Protein AF-A0A9E5TAG3-F1 (afdb_monomer_lite)

Structure (mmCIF, N/CA/C/O backbone):
data_AF-A0A9E5TAG3-F1
#
_entry.id   AF-A0A9E5TAG3-F1
#
loop_
_atom_site.group_PDB
_atom_site.id
_atom_site.type_symbol
_atom_site.label_atom_id
_atom_site.label_alt_id
_atom_site.label_comp_id
_atom_site.label_asym_id
_atom_site.label_entity_id
_atom_site.label_seq_id
_atom_site.pdbx_PDB_ins_code
_atom_site.Cartn_x
_atom_site.Cartn_y
_atom_site.Cartn_z
_atom_site.occupancy
_atom_site.B_iso_or_equiv
_atom_site.auth_seq_id
_atom_site.auth_comp_id
_atom_site.auth_asym_id
_atom_site.auth_atom_id
_atom_site.pdbx_PDB_model_num
ATOM 1 N N . GLY A 1 1 ? 7.901 -12.254 -6.981 1.00 63.16 1 GLY A N 1
ATOM 2 C CA . GLY A 1 1 ? 9.324 -12.495 -6.679 1.00 63.16 1 GLY A CA 1
ATOM 3 C C . GLY A 1 1 ? 9.580 -12.118 -5.237 1.00 63.16 1 GLY A C 1
ATOM 4 O O . GLY A 1 1 ? 8.880 -11.250 -4.744 1.00 63.16 1 GLY A O 1
ATOM 5 N N . ASN A 1 2 ? 10.539 -12.765 -4.574 1.00 76.56 2 ASN A N 1
ATOM 6 C CA . ASN A 1 2 ? 10.876 -12.495 -3.164 1.00 76.56 2 ASN A CA 1
ATOM 7 C C . ASN A 1 2 ? 12.204 -11.733 -3.017 1.00 76.56 2 ASN A C 1
AT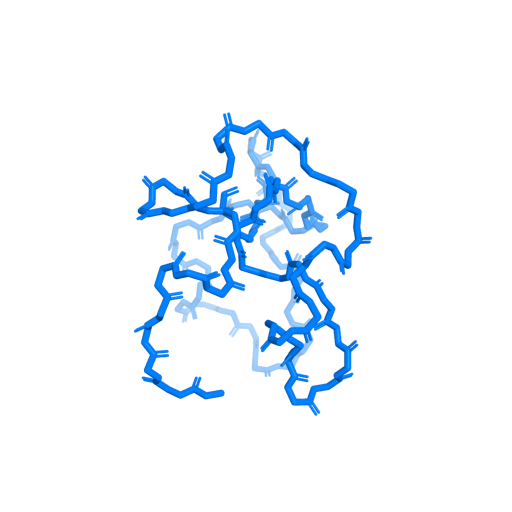OM 9 O O . ASN A 1 2 ? 12.766 -11.680 -1.931 1.00 76.56 2 ASN A O 1
ATOM 13 N N . GLN A 1 3 ? 12.734 -11.215 -4.126 1.00 84.69 3 GLN A N 1
ATOM 14 C CA . GLN A 1 3 ? 14.010 -10.512 -4.186 1.00 84.69 3 GLN A CA 1
ATOM 15 C C 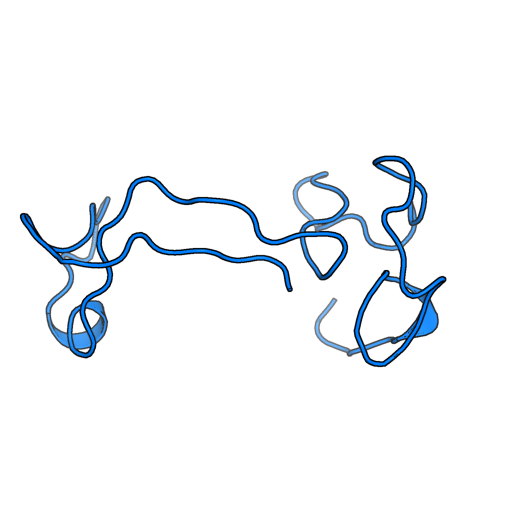. GLN A 1 3 ? 13.745 -9.073 -4.612 1.00 84.69 3 GLN A C 1
ATOM 17 O O . GLN A 1 3 ? 13.009 -8.850 -5.575 1.00 84.69 3 GLN A O 1
ATOM 22 N N . TRP A 1 4 ? 14.310 -8.129 -3.862 1.00 85.88 4 TRP A N 1
ATOM 23 C CA . TRP A 1 4 ? 14.254 -6.710 -4.188 1.00 85.88 4 TRP A CA 1
ATOM 24 C C . TRP A 1 4 ? 15.167 -6.411 -5.375 1.00 85.88 4 TRP A C 1
ATOM 26 O O . TRP A 1 4 ? 16.314 -6.856 -5.401 1.00 85.88 4 TRP A O 1
ATOM 36 N N . ASP A 1 5 ? 14.652 -5.640 -6.326 1.00 88.38 5 ASP A N 1
ATOM 37 C CA . ASP A 1 5 ? 15.384 -5.175 -7.49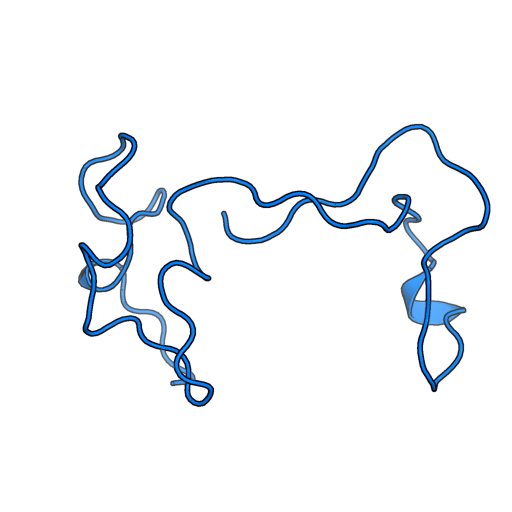6 1.00 88.38 5 ASP A CA 1
ATOM 38 C C . ASP A 1 5 ? 14.995 -3.709 -7.770 1.00 88.38 5 ASP A C 1
ATOM 40 O O . ASP A 1 5 ? 13.859 -3.449 -8.187 1.00 88.38 5 ASP A O 1
ATOM 44 N N . PRO A 1 6 ? 15.892 -2.742 -7.497 1.00 87.25 6 PRO A N 1
ATOM 45 C CA . PRO A 1 6 ? 15.585 -1.321 -7.628 1.00 87.25 6 PRO A CA 1
ATOM 46 C C . PRO A 1 6 ? 15.408 -0.869 -9.083 1.00 87.25 6 PRO A C 1
ATOM 48 O O . PRO A 1 6 ? 14.821 0.184 -9.310 1.00 87.25 6 PRO A O 1
ATOM 51 N N . GLU A 1 7 ? 15.877 -1.635 -10.073 1.00 88.00 7 GLU A N 1
ATOM 52 C CA . GLU A 1 7 ? 15.734 -1.275 -11.492 1.00 88.00 7 GLU A CA 1
ATOM 53 C C . GLU A 1 7 ? 14.349 -1.626 -12.040 1.00 88.00 7 GLU A C 1
ATOM 55 O O . GLU A 1 7 ? 13.926 -1.120 -13.081 1.00 88.00 7 GLU A O 1
ATOM 60 N N . ARG A 1 8 ? 13.608 -2.474 -11.321 1.00 88.44 8 ARG A N 1
ATOM 61 C CA . ARG A 1 8 ? 12.299 -2.955 -11.756 1.00 88.44 8 ARG A CA 1
ATOM 62 C C . ARG A 1 8 ? 11.149 -2.076 -11.309 1.00 88.44 8 ARG A C 1
ATOM 64 O O . ARG A 1 8 ? 10.036 -2.381 -11.692 1.00 88.44 8 ARG A O 1
ATOM 71 N N . CYS A 1 9 ? 11.345 -1.028 -10.517 1.00 88.38 9 CYS A N 1
ATOM 72 C CA . CYS A 1 9 ? 10.245 -0.162 -10.090 1.00 88.38 9 CYS A CA 1
ATOM 73 C C . CYS A 1 9 ? 10.694 1.277 -9.848 1.00 88.38 9 CYS A C 1
ATOM 75 O O . CYS A 1 9 ? 11.869 1.550 -9.618 1.00 88.38 9 CYS A O 1
ATOM 77 N N . ASN A 1 10 ? 9.738 2.205 -9.866 1.00 89.62 10 ASN A N 1
ATOM 78 C CA . ASN A 1 10 ? 9.988 3.606 -9.549 1.00 89.62 10 ASN A CA 1
ATOM 79 C C . ASN A 1 10 ? 9.938 3.828 -8.033 1.00 89.62 10 ASN A C 1
ATOM 81 O O . ASN A 1 10 ? 8.874 4.062 -7.479 1.00 89.62 10 ASN A O 1
ATOM 85 N N . SER A 1 11 ? 11.064 3.743 -7.340 1.00 88.44 11 SER A N 1
ATOM 86 C CA . SER A 1 11 ? 11.138 3.883 -5.883 1.00 88.44 11 SER A CA 1
ATOM 87 C C . SER A 1 11 ? 12.191 4.910 -5.469 1.00 88.44 11 SER A C 1
ATOM 89 O O . SER A 1 11 ? 12.898 5.490 -6.291 1.00 88.44 11 SER A O 1
ATOM 91 N N . ILE A 1 12 ? 12.362 5.127 -4.164 1.00 85.38 12 ILE A N 1
ATOM 92 C CA . ILE A 1 12 ? 13.487 5.940 -3.682 1.00 85.38 12 ILE A CA 1
ATOM 93 C C . ILE A 1 12 ? 14.853 5.334 -4.051 1.00 85.38 12 ILE A C 1
ATOM 95 O O . ILE A 1 12 ? 15.835 6.062 -4.158 1.00 85.38 12 ILE A O 1
ATOM 99 N N . ALA A 1 13 ? 14.923 4.017 -4.262 1.00 86.62 13 ALA A N 1
ATOM 100 C CA . ALA A 1 13 ? 16.164 3.316 -4.571 1.00 86.62 13 ALA A CA 1
ATOM 101 C C . ALA A 1 13 ? 16.439 3.171 -6.081 1.00 86.62 13 ALA A C 1
ATOM 103 O O . ALA A 1 13 ? 17.528 2.725 -6.435 1.00 86.62 13 ALA A O 1
ATOM 104 N N . GLY A 1 14 ? 15.498 3.533 -6.965 1.00 83.19 14 GLY A N 1
ATOM 105 C CA . GLY A 1 14 ? 15.681 3.412 -8.415 1.00 83.19 14 GLY A CA 1
ATOM 106 C C . GLY A 1 14 ? 14.525 3.975 -9.247 1.00 83.19 14 GLY A C 1
ATOM 107 O O . GLY A 1 14 ? 13.444 4.241 -8.732 1.00 83.19 14 GLY A O 1
ATOM 108 N N . GLY A 1 15 ? 14.752 4.169 -10.547 1.00 82.00 15 GLY A N 1
ATOM 109 C CA . GLY A 1 15 ? 13.782 4.784 -11.458 1.00 82.00 15 GLY A CA 1
ATOM 110 C C . GLY A 1 15 ? 13.940 6.308 -11.599 1.00 82.00 15 GLY A C 1
ATOM 111 O O . GLY A 1 15 ? 14.950 6.874 -11.186 1.00 82.00 15 GLY A O 1
ATOM 112 N N . PRO A 1 16 ? 12.980 6.993 -12.243 1.00 84.50 16 PRO A N 1
ATOM 113 C CA . PRO A 1 16 ? 13.144 8.389 -12.652 1.00 84.50 16 PRO A CA 1
ATOM 114 C C . PRO A 1 16 ? 12.922 9.432 -11.539 1.00 84.50 16 PRO A C 1
ATOM 116 O O . PRO A 1 16 ? 13.106 10.622 -11.788 1.00 84.50 16 PRO A O 1
ATOM 119 N N . HIS A 1 17 ? 12.512 9.021 -10.331 1.00 83.12 17 HIS A N 1
ATOM 120 C CA . HIS A 1 17 ? 12.218 9.909 -9.189 1.00 83.12 17 HIS A CA 1
ATOM 121 C C . HIS A 1 17 ? 11.169 11.001 -9.478 1.00 83.12 17 HIS A C 1
ATOM 123 O O . HIS A 1 17 ? 11.124 12.051 -8.837 1.00 83.12 17 HIS A O 1
ATOM 129 N N . HIS A 1 18 ? 10.294 10.733 -10.442 1.00 86.56 18 HIS A N 1
ATOM 130 C CA . HIS A 1 18 ? 9.098 11.502 -10.758 1.00 86.56 18 HIS A CA 1
ATOM 131 C C . HIS A 1 18 ? 7.993 10.532 -11.198 1.00 86.56 18 HIS A C 1
ATOM 133 O O . HIS A 1 18 ? 8.300 9.375 -11.507 1.00 86.56 18 HIS A O 1
ATOM 139 N N . PRO A 1 19 ? 6.715 10.953 -11.264 1.00 89.88 19 PRO A N 1
ATOM 140 C CA . PRO A 1 19 ? 5.657 10.100 -11.791 1.00 89.88 19 PRO A CA 1
ATOM 141 C C . PRO A 1 19 ? 6.015 9.603 -13.196 1.00 89.88 19 PRO A C 1
ATOM 143 O O . PRO A 1 19 ? 6.359 10.397 -14.076 1.00 89.88 19 PRO A O 1
ATOM 146 N N . ALA A 1 20 ? 5.968 8.289 -13.385 1.00 90.56 20 ALA A N 1
ATOM 147 C CA . ALA A 1 20 ? 6.103 7.642 -14.682 1.00 90.56 20 ALA A CA 1
ATOM 148 C C . ALA A 1 20 ? 4.713 7.225 -15.177 1.00 90.56 20 ALA A C 1
ATOM 150 O O . ALA A 1 20 ? 3.762 7.160 -14.397 1.00 90.56 20 ALA A O 1
ATOM 151 N N . GLY A 1 21 ? 4.579 6.957 -16.476 1.00 92.44 21 GLY A N 1
ATOM 152 C CA . GLY A 1 21 ? 3.343 6.370 -16.992 1.00 92.44 21 GLY A CA 1
ATOM 153 C C . GLY A 1 21 ? 3.071 5.014 -16.335 1.00 92.44 21 GLY A C 1
ATOM 154 O O . GLY A 1 21 ? 4.007 4.255 -16.085 1.00 92.44 21 GLY A O 1
ATOM 155 N N . VAL A 1 22 ? 1.797 4.709 -16.081 1.00 90.56 22 VAL A N 1
ATOM 156 C CA . VAL A 1 22 ? 1.370 3.382 -15.608 1.00 90.56 22 VAL A CA 1
ATOM 157 C C . VA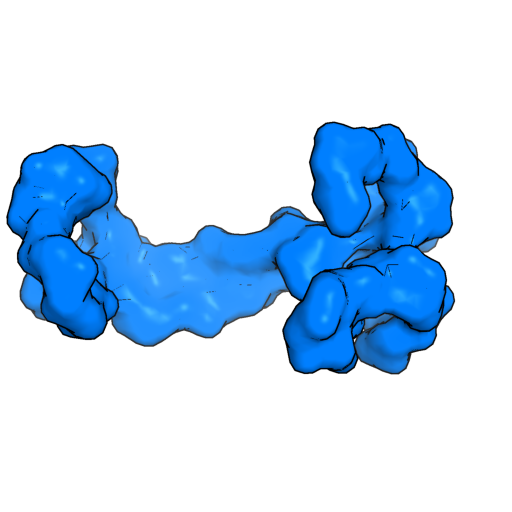L A 1 22 ? 1.882 2.317 -16.581 1.00 90.56 22 VAL A C 1
ATOM 159 O O . VAL A 1 22 ? 1.729 2.457 -17.797 1.00 90.56 22 VAL A O 1
ATOM 162 N N . GLY A 1 23 ? 2.517 1.275 -16.053 1.00 90.50 23 GLY A N 1
ATOM 163 C CA . GLY A 1 23 ? 3.118 0.194 -16.826 1.00 90.50 23 GLY A CA 1
ATOM 164 C C . GLY A 1 23 ? 4.474 0.519 -17.453 1.00 90.50 23 GLY A C 1
ATOM 165 O O . GLY A 1 23 ? 4.951 -0.264 -18.273 1.00 90.50 23 GLY A O 1
ATOM 166 N N . ALA A 1 24 ? 5.130 1.621 -17.067 1.00 91.88 24 ALA A N 1
ATOM 167 C CA . ALA A 1 24 ? 6.503 1.920 -17.493 1.00 91.88 24 ALA A CA 1
ATOM 168 C C . ALA A 1 24 ? 7.518 0.845 -17.055 1.00 91.88 24 ALA A C 1
ATOM 170 O O . ALA A 1 24 ? 8.589 0.736 -17.647 1.00 91.88 24 ALA A O 1
ATOM 171 N N . PHE A 1 25 ? 7.159 0.035 -16.054 1.00 90.19 25 PHE A N 1
ATOM 172 C CA . PHE A 1 25 ? 7.959 -1.067 -15.526 1.00 90.19 25 PHE A CA 1
ATOM 173 C C . PHE A 1 25 ? 7.225 -2.407 -15.716 1.00 90.19 25 PHE A C 1
ATOM 175 O O . PHE A 1 25 ? 6.729 -2.987 -14.746 1.00 90.19 25 PHE A O 1
ATOM 182 N N . PRO A 1 26 ? 7.124 -2.927 -16.954 1.00 91.06 26 PRO A N 1
ATOM 183 C CA . PRO A 1 26 ? 6.349 -4.137 -17.250 1.00 91.06 26 PRO A CA 1
ATOM 184 C C . PRO A 1 26 ? 6.918 -5.384 -16.563 1.00 91.06 26 PRO A C 1
ATOM 186 O O . PRO A 1 26 ? 6.174 -6.281 -16.165 1.00 91.06 26 PRO A O 1
ATOM 189 N N . ASP A 1 27 ? 8.232 -5.409 -16.341 1.00 89.12 27 ASP A N 1
ATOM 190 C CA . ASP A 1 27 ? 8.892 -6.480 -15.606 1.00 89.12 27 ASP A CA 1
ATOM 191 C C . ASP A 1 27 ? 8.569 -6.439 -14.106 1.00 89.12 27 ASP A C 1
ATOM 193 O O . ASP A 1 27 ? 8.877 -7.395 -13.406 1.00 89.12 27 ASP A O 1
ATOM 197 N N . CYS A 1 28 ? 7.927 -5.394 -13.575 1.00 85.69 28 CYS A N 1
ATOM 198 C CA . CYS A 1 28 ? 7.464 -5.354 -12.183 1.00 85.69 28 CYS A CA 1
ATOM 199 C C . CYS A 1 28 ? 6.071 -5.942 -11.962 1.00 85.69 28 CYS A C 1
ATOM 201 O O . CYS A 1 28 ? 5.472 -5.743 -10.904 1.00 85.69 28 CYS A O 1
ATOM 203 N N . VAL A 1 29 ? 5.513 -6.638 -12.948 1.00 91.56 29 VAL A N 1
ATOM 204 C CA . VAL A 1 29 ? 4.179 -7.211 -12.802 1.00 91.56 29 VAL A CA 1
ATOM 205 C C . VAL A 1 29 ? 4.129 -8.210 -11.638 1.00 91.56 29 VAL A C 1
ATOM 207 O O . VAL A 1 29 ? 4.964 -9.111 -11.494 1.00 91.56 29 VAL A O 1
ATOM 210 N N . SER A 1 30 ? 3.134 -8.044 -10.771 1.00 90.62 30 SER A N 1
ATOM 211 C CA . SER A 1 30 ? 2.855 -9.002 -9.705 1.00 90.62 30 SER A CA 1
ATOM 212 C C . SER A 1 30 ? 2.401 -10.352 -10.292 1.00 90.62 30 SER A C 1
ATOM 214 O O . SER A 1 30 ? 1.895 -10.404 -11.415 1.00 90.62 30 SER A O 1
ATOM 216 N N . PRO A 1 31 ? 2.466 -11.461 -9.529 1.00 91.44 31 PRO A N 1
ATOM 217 C CA . PRO A 1 31 ? 1.905 -12.748 -9.960 1.00 91.44 31 PRO A CA 1
ATOM 218 C C . PRO A 1 31 ? 0.405 -12.715 -10.306 1.00 91.44 31 PRO A C 1
ATOM 220 O O . PRO A 1 31 ? -0.103 -13.665 -10.893 1.00 91.44 31 PRO A O 1
ATOM 223 N N . TYR A 1 32 ? -0.296 -11.638 -9.938 1.00 92.88 32 TYR A N 1
ATOM 224 C CA . TYR A 1 32 ? -1.719 -11.424 -10.196 1.00 92.88 32 TYR A CA 1
ATOM 225 C C . TYR A 1 32 ? -1.989 -10.494 -11.390 1.00 92.88 32 TYR A C 1
ATOM 227 O O . TYR A 1 32 ? -3.139 -10.149 -11.640 1.00 92.88 32 TYR A O 1
ATOM 235 N N . GLY A 1 33 ? -0.955 -10.068 -12.125 1.00 92.81 33 GLY A N 1
ATOM 236 C CA . GLY A 1 33 ? -1.104 -9.204 -13.301 1.00 92.81 33 GLY A CA 1
ATOM 237 C C . GLY A 1 33 ? -1.208 -7.705 -12.996 1.00 92.81 33 GLY A C 1
ATOM 238 O O . 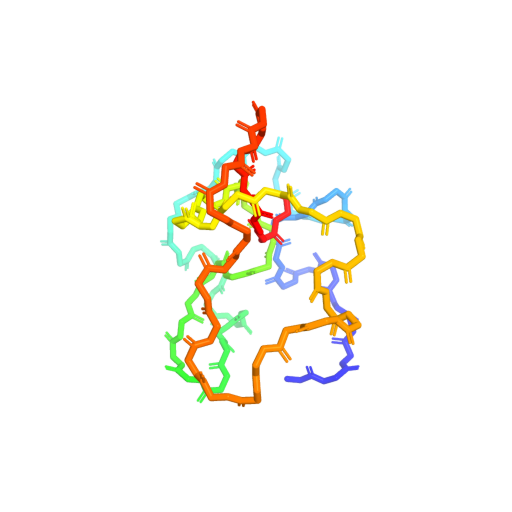GLY A 1 33 ? -1.290 -6.910 -13.926 1.00 92.81 33 GLY A O 1
ATOM 239 N N . ALA A 1 34 ? -1.182 -7.301 -11.723 1.00 92.25 34 ALA A N 1
ATOM 240 C CA . ALA A 1 34 ? -1.147 -5.889 -11.343 1.00 92.25 34 ALA A CA 1
ATOM 241 C C . ALA A 1 34 ? 0.259 -5.298 -11.541 1.00 92.25 34 ALA A C 1
ATOM 243 O O . ALA A 1 34 ? 1.247 -5.928 -11.148 1.00 92.25 34 ALA A O 1
ATOM 244 N N . LEU A 1 35 ? 0.319 -4.103 -12.130 1.00 92.69 35 LEU A N 1
ATOM 245 C CA . LEU A 1 35 ? 1.521 -3.292 -12.343 1.00 92.69 35 LEU A CA 1
ATOM 246 C C . LEU A 1 35 ? 1.589 -2.170 -11.306 1.00 92.69 35 LEU A C 1
ATOM 248 O O . LEU A 1 35 ? 0.586 -1.868 -10.671 1.00 92.69 35 LEU A O 1
ATOM 252 N N . ASP A 1 36 ? 2.775 -1.586 -11.140 1.00 91.19 36 ASP A N 1
ATOM 253 C CA . ASP A 1 36 ? 3.022 -0.390 -10.318 1.00 91.19 36 ASP A CA 1
ATOM 254 C C . ASP A 1 36 ? 2.637 -0.509 -8.827 1.00 91.19 36 ASP A C 1
ATOM 256 O O . ASP A 1 36 ? 2.655 0.469 -8.098 1.00 91.19 36 ASP A O 1
ATOM 260 N N . MET A 1 37 ? 2.403 -1.732 -8.333 1.00 91.31 37 MET A N 1
ATOM 261 C CA . MET A 1 37 ? 2.077 -2.012 -6.924 1.00 91.31 37 MET A CA 1
ATOM 262 C C . MET A 1 37 ? 3.233 -1.739 -5.941 1.00 91.31 37 MET A C 1
ATOM 264 O O . MET A 1 37 ? 3.037 -1.812 -4.727 1.00 91.31 37 MET A O 1
ATOM 268 N N . ALA A 1 38 ? 4.450 -1.518 -6.442 1.00 89.81 38 ALA A N 1
ATOM 269 C CA . ALA A 1 38 ? 5.638 -1.203 -5.656 1.00 89.81 38 ALA A CA 1
ATOM 270 C C . ALA A 1 38 ? 6.279 0.067 -6.226 1.00 89.81 38 ALA A C 1
ATOM 272 O O . ALA A 1 38 ? 6.770 0.060 -7.355 1.00 89.81 38 ALA A O 1
ATOM 273 N N . GLY A 1 39 ? 6.284 1.143 -5.439 1.00 89.06 39 GLY A N 1
ATOM 274 C CA . GLY A 1 39 ? 6.727 2.459 -5.889 1.00 89.06 39 GLY A CA 1
ATOM 275 C C . GLY A 1 39 ? 5.703 3.192 -6.765 1.00 89.06 39 GLY A C 1
ATOM 276 O O . GLY A 1 39 ? 4.513 2.912 -6.738 1.00 89.06 39 GLY A O 1
ATOM 277 N N . GLY A 1 40 ? 6.171 4.174 -7.532 1.00 88.25 40 GLY A N 1
ATOM 278 C CA . GLY A 1 40 ? 5.350 5.058 -8.343 1.00 88.25 40 GLY A CA 1
ATOM 279 C C . GLY A 1 40 ? 4.718 6.143 -7.483 1.00 88.25 40 GLY A C 1
ATOM 280 O O . GLY A 1 40 ? 5.260 7.244 -7.386 1.00 88.25 40 GLY A O 1
ATOM 281 N N . LEU A 1 41 ? 3.562 5.835 -6.903 1.00 91.19 41 LEU A N 1
ATOM 282 C CA . LEU A 1 41 ? 2.766 6.753 -6.100 1.00 91.19 41 LEU A CA 1
ATOM 283 C C . LEU A 1 41 ? 2.137 6.026 -4.910 1.00 91.19 41 LEU A C 1
ATOM 285 O O . LEU A 1 41 ? 1.898 4.822 -4.938 1.00 91.19 41 LEU A O 1
ATOM 289 N N . TRP A 1 42 ? 1.757 6.814 -3.910 1.00 93.12 42 TRP A N 1
ATOM 290 C CA . TRP A 1 42 ? 0.902 6.360 -2.825 1.00 93.12 42 TRP A CA 1
ATOM 291 C C . TRP A 1 42 ? -0.516 6.080 -3.324 1.00 93.12 42 TRP A C 1
ATOM 293 O O . TRP A 1 42 ? -1.195 6.967 -3.851 1.00 9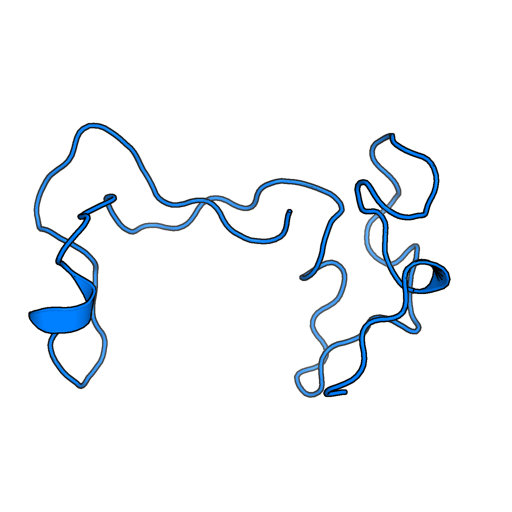3.12 42 TRP A O 1
ATOM 303 N N . GLU A 1 43 ? -0.992 4.865 -3.078 1.00 95.75 43 GLU A N 1
ATOM 304 C CA . GLU A 1 43 ? -2.339 4.425 -3.424 1.00 95.75 43 GLU A CA 1
ATOM 305 C C . GLU A 1 43 ? -3.226 4.393 -2.176 1.00 95.75 43 GLU A C 1
ATOM 307 O O . GLU A 1 43 ? -2.946 3.682 -1.206 1.00 95.75 43 GLU A O 1
ATOM 312 N N . TRP A 1 44 ? -4.305 5.181 -2.185 1.00 97.50 44 TRP A N 1
ATOM 313 C CA . TRP A 1 44 ? -5.264 5.247 -1.082 1.00 97.50 44 TRP A CA 1
ATOM 314 C C . TRP A 1 44 ? -6.039 3.939 -0.912 1.00 97.50 44 TRP A C 1
ATOM 316 O O . TRP A 1 44 ? -6.577 3.387 -1.869 1.00 97.50 44 TRP A O 1
ATOM 326 N N . CYS A 1 45 ? -6.179 3.501 0.336 1.00 97.44 45 CYS A N 1
ATOM 327 C CA . CYS A 1 45 ? -7.056 2.407 0.738 1.00 97.44 45 CYS A CA 1
ATOM 328 C C . CYS A 1 45 ? -8.305 2.946 1.448 1.00 97.44 45 CYS A C 1
ATOM 330 O O . CYS A 1 45 ? -8.309 4.050 2.001 1.00 97.44 45 CYS A O 1
ATOM 332 N N . ALA A 1 46 ? -9.371 2.144 1.464 1.00 97.25 46 ALA A N 1
ATOM 333 C CA . ALA A 1 46 ? -10.605 2.504 2.157 1.00 97.25 46 ALA A CA 1
ATOM 334 C C . ALA A 1 46 ? -10.420 2.571 3.684 1.00 97.25 46 ALA A C 1
ATOM 336 O O . ALA A 1 46 ? -11.118 3.324 4.355 1.00 97.25 46 ALA A O 1
ATOM 337 N N . ASP A 1 47 ? -9.485 1.807 4.234 1.00 97.69 47 ASP A N 1
ATOM 338 C CA . ASP A 1 47 ? -9.280 1.600 5.662 1.00 97.69 47 ASP A CA 1
ATOM 339 C C . ASP A 1 47 ? -8.784 2.860 6.392 1.00 97.69 47 ASP A C 1
ATOM 341 O O . ASP A 1 47 ? -7.974 3.646 5.884 1.00 97.69 47 ASP A O 1
ATOM 345 N N . TRP A 1 48 ? -9.245 3.034 7.631 1.00 98.19 48 TRP A N 1
ATOM 346 C CA . TRP A 1 48 ? -8.612 3.943 8.586 1.00 98.19 48 TRP A CA 1
ATOM 347 C C . TRP A 1 48 ? -7.306 3.336 9.122 1.00 98.19 48 TRP A C 1
ATOM 349 O O . TRP A 1 48 ? -7.170 2.119 9.239 1.00 98.19 48 TRP A O 1
ATOM 359 N N . TYR A 1 49 ? -6.334 4.179 9.471 1.00 97.00 49 TYR A N 1
ATOM 360 C CA . TYR A 1 49 ? -5.124 3.741 10.162 1.00 97.00 49 TYR A CA 1
ATOM 361 C C . TYR A 1 49 ? -5.422 3.389 11.622 1.00 97.00 49 TYR A C 1
ATOM 363 O O . TYR A 1 49 ? -6.050 4.167 12.340 1.00 97.00 49 TYR A O 1
ATOM 371 N N . GLY A 1 50 ? -4.906 2.245 12.070 1.00 96.88 50 GLY A N 1
ATOM 372 C CA . GLY A 1 50 ? -4.879 1.850 13.473 1.00 96.88 50 GLY A CA 1
ATOM 373 C C . GLY A 1 50 ? -3.600 1.078 13.773 1.00 96.88 50 GLY A C 1
ATOM 374 O O . GLY A 1 50 ? -3.359 0.037 13.169 1.00 96.88 50 GLY A O 1
ATOM 375 N N . GLU A 1 51 ? -2.795 1.586 14.707 1.00 96.25 51 GLU A N 1
ATOM 376 C CA . GLU A 1 51 ? -1.469 1.045 15.049 1.00 96.25 51 GLU A CA 1
ATOM 377 C C . GLU A 1 51 ? -1.519 -0.439 15.443 1.00 96.25 51 GLU A C 1
ATOM 379 O O . GLU A 1 51 ? -0.736 -1.244 14.948 1.00 96.25 51 GLU A O 1
ATOM 384 N N . ASN A 1 52 ? -2.506 -0.818 16.260 1.00 96.06 52 ASN A N 1
ATOM 385 C CA . ASN A 1 52 ? -2.676 -2.190 16.747 1.00 96.06 52 ASN A CA 1
ATOM 386 C C . ASN A 1 52 ? -3.666 -3.019 15.916 1.00 96.06 52 ASN A C 1
ATOM 388 O O . ASN A 1 52 ? -3.920 -4.175 16.250 1.00 96.06 52 ASN A O 1
ATOM 392 N N . TYR A 1 53 ? -4.229 -2.468 14.829 1.00 96.56 53 TYR A N 1
ATOM 393 C CA . TYR A 1 53 ? -5.363 -3.095 14.141 1.00 96.56 53 TYR A CA 1
ATOM 394 C C . TYR A 1 53 ? -5.036 -4.500 13.632 1.00 96.56 53 TYR A C 1
ATOM 396 O O . TYR A 1 53 ? -5.877 -5.385 13.679 1.00 96.56 53 TYR A O 1
ATOM 404 N N . TYR A 1 54 ? -3.799 -4.750 13.206 1.00 95.38 54 TYR A N 1
ATOM 405 C CA . TYR A 1 54 ? -3.396 -6.075 12.730 1.00 95.38 54 TYR A CA 1
ATOM 406 C C . TYR A 1 54 ? -3.434 -7.153 13.821 1.00 95.38 54 TYR A C 1
ATOM 408 O O . TYR A 1 54 ? -3.693 -8.310 13.505 1.00 95.38 54 TYR A O 1
ATOM 416 N N . ALA A 1 55 ? -3.199 -6.792 15.086 1.00 96.94 55 ALA A N 1
ATOM 417 C CA . ALA A 1 55 ? -3.276 -7.732 16.204 1.00 96.94 55 ALA A CA 1
ATOM 418 C C . ALA A 1 55 ? -4.729 -8.063 16.593 1.00 96.94 55 ALA A C 1
ATOM 420 O O . ALA A 1 55 ? -4.989 -9.126 17.151 1.00 96.94 55 ALA A O 1
ATOM 421 N N . GLU A 1 56 ? -5.667 -7.165 16.286 1.00 94.88 56 GLU A N 1
ATOM 422 C CA . GLU A 1 56 ? -7.081 -7.247 16.682 1.00 94.88 56 GLU A CA 1
ATOM 423 C C . GLU A 1 56 ? -8.018 -7.582 15.508 1.00 94.88 56 GLU A C 1
ATOM 425 O O . GLU A 1 56 ? -9.208 -7.838 15.696 1.00 94.88 56 GLU A O 1
ATOM 430 N N . SER A 1 57 ? -7.485 -7.574 14.286 1.00 96.62 57 SER A N 1
ATOM 431 C CA . SER A 1 57 ? -8.237 -7.707 13.044 1.00 96.62 57 SER A CA 1
ATOM 432 C C . SER A 1 57 ? -8.999 -9.034 12.978 1.00 96.62 57 SER A C 1
ATOM 434 O O . SER A 1 57 ? -8.428 -10.092 13.266 1.00 96.62 57 SER A O 1
ATOM 436 N N . PRO A 1 58 ? -10.256 -9.036 12.492 1.00 97.00 58 PRO A N 1
ATOM 437 C CA . PRO A 1 58 ? -10.916 -10.281 12.135 1.00 97.00 58 PRO A CA 1
ATOM 438 C C . PRO A 1 58 ? -10.126 -10.999 11.031 1.00 97.00 58 PRO A C 1
ATOM 440 O O . PRO A 1 58 ? -9.520 -10.375 10.159 1.00 97.00 58 PRO A O 1
ATOM 443 N N . ALA A 1 59 ? -10.159 -12.334 11.050 1.00 96.75 59 ALA A N 1
ATOM 444 C CA . ALA A 1 59 ? -9.418 -13.162 10.096 1.00 96.75 59 ALA A CA 1
ATOM 445 C C . ALA A 1 59 ? -9.988 -13.131 8.665 1.00 96.75 59 ALA A C 1
ATOM 447 O O . ALA A 1 59 ? -9.316 -13.548 7.724 1.00 96.75 59 ALA A O 1
ATOM 448 N N . ARG A 1 60 ? -11.240 -12.695 8.494 1.00 97.62 60 ARG A N 1
ATOM 449 C CA . ARG A 1 60 ? -11.942 -12.667 7.208 1.00 97.62 60 ARG A CA 1
ATOM 450 C C . ARG A 1 60 ? -12.448 -11.259 6.934 1.00 97.62 60 ARG A C 1
ATOM 452 O O . ARG A 1 60 ? -13.139 -10.699 7.777 1.00 97.62 60 ARG A O 1
ATOM 459 N N . ASP A 1 61 ? -12.121 -10.755 5.748 1.00 96.38 61 ASP A N 1
ATOM 460 C CA . ASP A 1 61 ? -12.559 -9.467 5.201 1.00 96.38 61 ASP A CA 1
ATOM 461 C C . ASP A 1 61 ? -12.476 -8.292 6.199 1.00 96.38 61 ASP A C 1
ATOM 463 O O . ASP A 1 61 ? -13.489 -7.632 6.461 1.00 96.38 61 ASP A O 1
ATOM 467 N N . PRO A 1 62 ? -11.291 -8.025 6.784 1.00 97.12 62 PRO A N 1
ATOM 468 C CA . PRO A 1 62 ? -11.112 -6.880 7.666 1.00 97.12 62 PRO A CA 1
ATOM 469 C C . PRO A 1 62 ? -11.299 -5.563 6.909 1.00 97.12 62 PRO A C 1
ATOM 471 O O . PRO A 1 62 ? -10.994 -5.471 5.722 1.00 97.12 62 PRO A O 1
ATOM 474 N N . ARG A 1 63 ? -11.829 -4.547 7.597 1.00 96.31 63 ARG A N 1
ATOM 475 C CA . ARG A 1 63 ? -12.220 -3.252 7.000 1.00 96.31 63 ARG A CA 1
ATOM 476 C C . ARG A 1 63 ? -11.520 -2.042 7.626 1.00 96.31 63 ARG A C 1
ATOM 478 O O . ARG A 1 63 ? -11.944 -0.906 7.417 1.00 96.31 63 ARG A O 1
ATOM 485 N N . GLY A 1 64 ? -10.500 -2.289 8.439 1.00 96.88 64 GLY A N 1
ATOM 486 C CA . GLY A 1 64 ? -9.893 -1.278 9.293 1.00 96.88 64 GLY A CA 1
ATOM 487 C C . GLY A 1 64 ? -10.723 -0.990 10.554 1.00 96.88 64 GLY A C 1
ATOM 488 O O . GLY A 1 64 ? -11.782 -1.589 10.768 1.00 96.88 64 GLY A O 1
ATOM 489 N N . PRO A 1 65 ? -10.230 -0.093 11.422 1.00 96.62 65 PRO A N 1
ATOM 490 C CA . PRO A 1 65 ? -11.003 0.472 12.524 1.00 96.62 65 PRO A CA 1
ATOM 491 C C . PRO A 1 65 ? -12.238 1.234 12.019 1.00 96.62 65 PRO A C 1
ATOM 493 O O . PRO A 1 65 ? -12.222 1.779 10.916 1.00 96.62 65 PRO A O 1
ATOM 496 N N . ASP A 1 66 ? -13.273 1.370 12.852 1.00 95.31 66 ASP A N 1
ATOM 497 C CA . ASP A 1 66 ? -14.503 2.097 12.484 1.00 95.31 66 ASP A CA 1
ATOM 498 C C . ASP A 1 66 ? -14.283 3.610 12.284 1.00 95.31 66 ASP A C 1
ATOM 500 O O . ASP A 1 66 ? -15.032 4.279 11.567 1.00 95.31 66 ASP A O 1
ATOM 504 N N . SER A 1 67 ? -13.244 4.172 12.909 1.00 96.06 67 SER A N 1
ATOM 505 C CA . SER A 1 67 ? -12.898 5.592 12.817 1.00 96.06 67 SER A CA 1
ATOM 506 C C . SER A 1 67 ? -11.391 5.820 12.931 1.00 96.06 67 SER A C 1
ATOM 508 O O . SER A 1 67 ? -10.662 4.984 13.462 1.00 96.06 67 SER A O 1
ATOM 510 N N . GLY A 1 68 ? -10.925 6.966 12.439 1.00 94.94 68 GLY A N 1
ATOM 511 C CA . GLY A 1 68 ? -9.529 7.374 12.512 1.00 94.94 68 GLY A CA 1
ATOM 512 C C . GLY A 1 68 ? -9.335 8.796 11.999 1.00 94.94 68 GLY A C 1
ATOM 513 O O . GLY A 1 68 ? -10.261 9.424 11.487 1.00 94.94 68 GLY A O 1
ATOM 514 N N . THR A 1 69 ? -8.119 9.312 12.145 1.00 97.06 69 THR A N 1
ATOM 515 C CA . THR A 1 69 ? -7.722 10.633 11.630 1.00 97.06 69 THR A CA 1
ATOM 516 C C . THR A 1 69 ? -6.981 10.545 10.297 1.00 97.06 69 THR A C 1
ATOM 518 O O . THR A 1 69 ? -6.912 11.532 9.569 1.00 97.06 69 THR A O 1
ATOM 521 N N . LEU A 1 70 ? -6.446 9.367 9.963 1.00 97.00 70 LEU A N 1
ATOM 522 C CA . LEU A 1 70 ? -5.639 9.108 8.772 1.00 97.00 70 LEU A CA 1
ATOM 523 C C . LEU A 1 70 ? -6.172 7.885 8.029 1.00 97.00 70 LEU A C 1
ATOM 525 O O . LEU A 1 70 ? -6.502 6.877 8.654 1.00 97.00 70 LEU A O 1
ATOM 529 N N . ARG A 1 71 ? -6.219 7.956 6.698 1.00 97.25 71 ARG A N 1
ATOM 530 C CA . ARG A 1 71 ? -6.498 6.804 5.829 1.00 97.25 71 ARG A CA 1
ATOM 531 C C . ARG A 1 71 ? -5.198 6.089 5.465 1.00 97.25 71 ARG A C 1
ATOM 533 O O . ARG A 1 71 ? -4.134 6.706 5.448 1.00 97.25 71 ARG A O 1
ATOM 540 N N . ILE A 1 72 ? -5.288 4.793 5.184 1.00 97.38 72 ILE A N 1
ATOM 541 C CA . ILE A 1 72 ? -4.137 3.986 4.771 1.00 97.38 72 ILE A CA 1
ATOM 542 C C . ILE A 1 72 ? -3.721 4.336 3.336 1.00 97.38 72 ILE A C 1
ATOM 544 O O . ILE A 1 72 ? -4.565 4.494 2.456 1.00 97.38 72 ILE A O 1
ATOM 548 N N . VAL A 1 73 ? -2.409 4.382 3.104 1.00 96.56 73 VAL A N 1
ATOM 549 C CA . VAL A 1 73 ? -1.786 4.390 1.774 1.00 96.56 73 VAL A CA 1
ATOM 550 C C . VAL A 1 73 ? -0.799 3.228 1.648 1.00 96.56 73 VAL A C 1
ATOM 552 O O . VAL A 1 73 ? -0.233 2.788 2.653 1.00 96.56 73 VAL A O 1
ATOM 555 N N . ARG A 1 74 ? -0.615 2.701 0.434 1.00 95.75 74 ARG A N 1
ATOM 556 C CA . ARG A 1 74 ? 0.318 1.603 0.100 1.00 95.75 74 ARG A CA 1
ATOM 557 C C . ARG A 1 74 ? 1.042 1.900 -1.219 1.00 95.75 74 ARG A C 1
ATOM 559 O O . ARG A 1 74 ? 0.704 2.872 -1.884 1.00 95.75 74 ARG A O 1
ATOM 566 N N . GLY A 1 75 ? 2.015 1.062 -1.578 1.00 91.81 75 GLY A N 1
ATOM 567 C CA . GLY A 1 75 ? 2.754 1.157 -2.845 1.00 91.81 75 GLY A CA 1
ATOM 568 C C . GLY A 1 75 ? 4.180 1.655 -2.643 1.00 91.81 75 GLY A C 1
ATOM 569 O O . GLY A 1 75 ? 5.121 0.857 -2.686 1.00 91.81 75 GLY A O 1
ATOM 570 N N . GLY A 1 76 ? 4.336 2.951 -2.367 1.00 80.44 76 GLY A N 1
ATOM 571 C CA . GLY A 1 76 ? 5.618 3.584 -2.044 1.00 80.44 76 GLY A CA 1
ATOM 572 C C . GLY A 1 76 ? 5.573 5.102 -2.077 1.00 80.44 76 GLY A C 1
ATOM 573 O O . GLY A 1 76 ? 4.728 5.657 -2.812 1.00 80.44 76 GLY A O 1
#

pLDDT: mean 91.64, std 5.85, range [63.16, 98.19]

Secondary structure (DSSP, 8-state):
--S--GGGS-BTTBS-SSPPPTTS-GGG--TTS--S-SSSSPEEEEEEP-TTHHHH--SSS----S--SSEEEE--

Foldseek 3Di:
DPDDDQDQAAAPSHDDVAADPWCPRVVQQDPVRHTLQADRDWDWDQAADDPCCVVVADPPDGRHDPDHDDTDTGRD

Radius of gyration: 14.98 Å; chains: 1; bounding box: 31×25×34 Å

Sequence (76 aa):
GNQWDPERCNSIAGGPHHPAGVGAFPDCVSPYGALDMAGGLWEWCADWYGENYYAESPARDPRGPDSGTLRIVRGG